Protein AF-A0A970XDL4-F1 (afdb_monomer_lite)

Foldseek 3Di:
DPAWAFPFPWKKFKKADQLDDPVPDDIDTDIDGHTPPPRDDDPPDDDFAEDCADPVAAGGNAHPDKQKDFADDDLCQQQDDVPHPRGNQVRVSVVVCVVVVWDAPPPGRWMKIFTCPPHPVDHGGMIITDTDPPD

Radius of gyration: 15.09 Å; chains: 1; bounding box: 36×35×45 Å

Structure (mmCIF, N/CA/C/O backbone):
data_AF-A0A970XDL4-F1
#
_entry.id   AF-A0A970XDL4-F1
#
loop_
_atom_site.group_PDB
_atom_site.id
_atom_site.type_symbol
_atom_site.label_atom_id
_atom_site.label_alt_id
_atom_site.label_comp_id
_atom_site.label_asym_id
_atom_site.label_entity_id
_atom_site.label_seq_id
_atom_site.pdbx_PDB_ins_code
_atom_site.Cartn_x
_atom_site.Cartn_y
_atom_site.Cartn_z
_atom_site.occupancy
_atom_site.B_iso_or_equiv
_atom_site.auth_seq_id
_atom_site.auth_comp_id
_atom_site.auth_asym_id
_atom_site.auth_atom_id
_atom_site.pdbx_PDB_model_num
ATOM 1 N N . MET A 1 1 ? 14.461 8.051 25.974 1.00 41.38 1 MET A N 1
ATOM 2 C CA . MET A 1 1 ? 13.330 8.142 25.028 1.00 41.38 1 MET A CA 1
ATOM 3 C C . MET A 1 1 ? 12.870 6.730 24.717 1.00 41.38 1 MET A C 1
ATOM 5 O O . MET A 1 1 ? 13.494 6.052 23.919 1.00 41.38 1 MET A O 1
ATOM 9 N N . THR A 1 2 ? 11.845 6.263 25.415 1.00 51.25 2 THR A N 1
ATOM 10 C CA . THR A 1 2 ? 11.202 4.958 25.209 1.00 51.25 2 THR A CA 1
ATOM 11 C C . THR A 1 2 ? 9.733 5.273 24.951 1.00 51.25 2 THR A C 1
ATOM 13 O O . THR A 1 2 ? 9.043 5.633 25.899 1.00 51.25 2 THR A O 1
ATOM 16 N N . GLY A 1 3 ? 9.266 5.276 23.698 1.00 55.09 3 GLY A N 1
ATOM 17 C CA . GLY A 1 3 ? 7.867 5.664 23.464 1.00 55.09 3 GLY A CA 1
ATOM 18 C C . GLY A 1 3 ? 7.328 5.700 22.035 1.00 55.09 3 GLY A C 1
ATOM 19 O O . GLY A 1 3 ? 6.117 5.736 21.890 1.00 55.09 3 GLY A O 1
ATOM 20 N N . TYR A 1 4 ? 8.161 5.637 20.993 1.00 60.81 4 TYR A N 1
ATOM 21 C CA . TYR A 1 4 ? 7.676 5.560 19.609 1.00 60.81 4 TYR A CA 1
ATOM 22 C C . TYR A 1 4 ? 8.167 4.263 18.988 1.00 60.81 4 TYR A C 1
ATOM 24 O O . TYR A 1 4 ? 9.278 4.185 18.467 1.00 60.81 4 TYR A O 1
ATOM 32 N N . ASN A 1 5 ? 7.360 3.218 19.123 1.00 71.81 5 ASN A N 1
ATOM 33 C CA . ASN A 1 5 ? 7.692 1.910 18.589 1.00 71.81 5 ASN A CA 1
ATOM 34 C C . ASN A 1 5 ? 6.966 1.735 17.255 1.00 71.81 5 ASN A C 1
ATOM 36 O O . ASN A 1 5 ? 5.757 1.520 17.230 1.00 71.81 5 ASN A O 1
ATOM 40 N N . SER A 1 6 ? 7.710 1.825 16.153 1.00 78.19 6 SER A N 1
ATOM 41 C CA . SER A 1 6 ? 7.243 1.327 14.856 1.00 78.19 6 SER A CA 1
ATOM 42 C C . SER A 1 6 ? 6.970 -0.172 14.980 1.00 78.19 6 SER A C 1
ATOM 44 O O . SER A 1 6 ? 7.786 -0.885 15.575 1.00 78.19 6 SER A O 1
ATOM 46 N N . ASP A 1 7 ? 5.847 -0.645 14.446 1.00 79.31 7 ASP A N 1
ATOM 47 C CA . ASP A 1 7 ? 5.597 -2.088 14.302 1.00 79.31 7 ASP A CA 1
ATOM 48 C C . ASP A 1 7 ? 6.108 -2.597 12.952 1.00 79.31 7 ASP A C 1
ATOM 50 O O . ASP A 1 7 ? 6.604 -3.713 12.831 1.00 79.31 7 ASP A O 1
ATOM 54 N N . PHE A 1 8 ? 6.100 -1.711 11.956 1.00 86.06 8 PHE A N 1
ATOM 55 C CA . PHE A 1 8 ? 6.762 -1.909 10.678 1.00 86.06 8 PHE A CA 1
ATOM 56 C C . PHE A 1 8 ? 7.914 -0.913 10.543 1.00 86.06 8 PHE A C 1
ATOM 58 O O . PHE A 1 8 ? 7.724 0.287 10.729 1.00 86.06 8 PHE A O 1
ATOM 65 N N . ALA A 1 9 ? 9.126 -1.396 10.266 1.00 88.81 9 ALA A N 1
ATOM 66 C CA . ALA A 1 9 ? 10.346 -0.589 10.373 1.00 88.81 9 ALA A CA 1
ATOM 67 C C . ALA A 1 9 ? 10.533 0.452 9.252 1.00 88.81 9 ALA A C 1
ATOM 69 O O . ALA A 1 9 ? 11.404 1.315 9.371 1.00 88.81 9 ALA A O 1
ATOM 70 N N . TYR A 1 10 ? 9.741 0.371 8.185 1.00 94.44 10 TYR A N 1
ATOM 71 C CA . TYR A 1 10 ? 9.961 1.117 6.951 1.00 94.44 10 TYR A CA 1
ATOM 72 C C . TYR A 1 10 ? 9.001 2.295 6.806 1.00 94.44 10 TYR A C 1
ATOM 74 O O . TYR A 1 10 ? 7.866 2.255 7.289 1.00 94.44 10 TYR A O 1
ATOM 82 N N . ASP A 1 11 ? 9.466 3.329 6.107 1.00 95.88 11 ASP A N 1
ATOM 83 C CA . ASP A 1 11 ? 8.606 4.419 5.664 1.00 95.88 11 ASP A CA 1
ATOM 84 C C . ASP A 1 11 ? 7.652 3.908 4.582 1.00 95.88 11 ASP A C 1
ATOM 86 O O . ASP A 1 11 ? 8.006 3.058 3.755 1.00 95.88 11 ASP A O 1
ATOM 90 N N . VAL A 1 12 ? 6.432 4.434 4.595 1.00 97.25 12 VAL A N 1
ATOM 91 C CA . VAL A 1 12 ? 5.399 4.083 3.629 1.00 97.25 12 VAL A CA 1
ATOM 92 C C . VAL A 1 12 ? 4.767 5.329 3.037 1.00 97.25 12 VAL A C 1
ATOM 94 O O . VAL A 1 12 ? 4.569 6.335 3.724 1.00 97.25 12 VAL A O 1
ATOM 97 N N . PHE A 1 13 ? 4.406 5.230 1.762 1.00 97.62 13 PHE A N 1
ATOM 98 C CA . PHE A 1 13 ? 3.471 6.149 1.136 1.00 97.62 13 PHE A CA 1
ATOM 99 C C . PHE A 1 13 ? 2.106 5.469 1.094 1.00 97.62 13 PHE A C 1
ATOM 101 O O . PHE A 1 13 ? 1.839 4.647 0.219 1.00 97.62 13 PHE A O 1
ATOM 108 N N . PHE A 1 14 ? 1.288 5.754 2.104 1.00 97.62 14 PHE A N 1
ATOM 109 C CA . PHE A 1 14 ? -0.023 5.155 2.330 1.00 97.62 14 PHE A CA 1
ATOM 110 C C . PHE A 1 14 ? -1.092 5.853 1.491 1.00 97.62 14 PHE A C 1
ATOM 112 O O . PHE A 1 14 ? -1.162 7.081 1.478 1.00 97.62 14 PHE A O 1
ATOM 119 N N . MET A 1 15 ? -1.929 5.082 0.801 1.00 97.50 15 MET A N 1
ATOM 120 C CA . MET A 1 15 ? -2.864 5.573 -0.207 1.00 97.50 15 MET A CA 1
ATOM 121 C C . MET A 1 15 ? -4.262 4.994 0.010 1.00 97.50 15 MET A C 1
ATOM 123 O O . MET A 1 15 ? -4.425 3.786 0.186 1.00 97.50 15 MET A O 1
ATOM 127 N N . HIS A 1 16 ? -5.288 5.846 -0.017 1.00 96.56 16 HIS A N 1
ATOM 128 C CA . HIS A 1 16 ? -6.681 5.418 0.149 1.00 96.56 16 HIS A CA 1
ATOM 129 C C . HIS A 1 16 ? -7.693 6.387 -0.478 1.00 96.56 16 HIS A C 1
ATOM 131 O O . HIS A 1 16 ? -7.392 7.544 -0.772 1.00 96.56 16 HIS A O 1
ATOM 137 N N . HIS A 1 17 ? -8.942 5.929 -0.589 1.00 95.94 17 HIS A N 1
ATOM 138 C CA . HIS A 1 17 ? -10.082 6.717 -1.081 1.00 95.94 17 HIS A CA 1
ATOM 139 C C . HIS A 1 17 ? -11.150 6.996 -0.004 1.00 95.94 17 HIS A C 1
ATOM 141 O O . HIS A 1 17 ? -12.289 7.303 -0.333 1.00 95.94 17 HIS A O 1
ATOM 147 N N . TYR A 1 18 ? -10.822 6.875 1.292 1.00 94.81 18 TYR A N 1
ATOM 148 C CA . TYR A 1 18 ? -11.783 7.086 2.397 1.00 94.81 18 TYR A CA 1
ATOM 149 C C . TYR A 1 18 ? -13.009 6.159 2.321 1.00 94.81 18 TYR A C 1
ATOM 151 O O . TYR A 1 18 ? -14.118 6.534 2.691 1.00 94.81 18 TYR A O 1
ATOM 159 N N . GLY A 1 19 ? -12.814 4.932 1.832 1.00 94.25 19 GLY A N 1
ATOM 160 C CA . GLY A 1 19 ? -13.899 3.968 1.652 1.00 94.25 19 GLY A CA 1
ATOM 161 C C . GLY A 1 19 ? -14.779 4.210 0.424 1.00 94.25 19 GLY A C 1
ATOM 162 O O . GLY A 1 19 ? -15.805 3.546 0.281 1.00 94.25 19 GLY A O 1
ATOM 163 N N . LEU A 1 20 ? -14.415 5.162 -0.440 1.00 95.50 20 LEU A N 1
ATOM 164 C CA . LEU A 1 20 ? -15.143 5.489 -1.662 1.00 95.50 20 LEU A CA 1
ATOM 165 C C . LEU A 1 20 ? -14.522 4.802 -2.881 1.00 95.50 20 LEU A C 1
ATOM 167 O O . LEU A 1 20 ? -13.341 4.459 -2.895 1.00 95.50 20 LEU A O 1
ATOM 171 N N . GLY A 1 21 ? -15.336 4.617 -3.920 1.00 93.81 21 GLY A N 1
ATOM 172 C CA . GLY A 1 21 ? -14.848 4.165 -5.219 1.00 93.81 21 GLY A CA 1
ATOM 173 C C . GLY A 1 21 ? -13.935 5.201 -5.878 1.00 93.81 21 GLY A C 1
ATOM 174 O O . GLY A 1 21 ? -14.032 6.400 -5.605 1.00 93.81 21 GLY A O 1
ATOM 175 N N . VAL A 1 22 ? -13.075 4.732 -6.782 1.00 91.06 22 VAL A N 1
ATOM 176 C CA . VAL A 1 22 ? -12.061 5.558 -7.465 1.00 91.06 22 VAL A CA 1
ATOM 177 C C . VAL A 1 22 ? -12.674 6.688 -8.298 1.00 91.06 22 VAL A C 1
ATOM 179 O O . VAL A 1 22 ? -12.072 7.749 -8.418 1.00 91.06 22 VAL A O 1
ATOM 182 N N . ASP A 1 23 ? -13.899 6.496 -8.793 1.00 93.06 23 ASP A N 1
ATOM 183 C CA . ASP A 1 23 ? -14.614 7.467 -9.630 1.00 93.06 23 ASP A CA 1
ATOM 184 C C . ASP A 1 23 ? -15.382 8.535 -8.828 1.00 93.06 23 ASP A C 1
ATOM 186 O O . ASP A 1 23 ? -15.959 9.454 -9.408 1.00 93.06 23 ASP A O 1
ATOM 190 N N . ILE A 1 24 ? -15.438 8.418 -7.496 1.00 94.88 24 ILE A N 1
ATOM 191 C CA . ILE A 1 24 ? -16.254 9.306 -6.652 1.00 94.88 24 ILE A CA 1
ATOM 192 C C . ILE A 1 24 ? -15.487 10.567 -6.233 1.00 94.88 24 ILE A C 1
ATOM 194 O O . ILE A 1 24 ? -16.083 11.633 -6.078 1.00 94.88 24 ILE A O 1
ATOM 198 N N . GLY A 1 25 ? -14.174 10.471 -6.029 1.00 89.44 25 GLY A N 1
ATOM 199 C CA . GLY A 1 25 ? -13.372 11.575 -5.510 1.00 89.44 25 GLY A CA 1
ATOM 200 C C . GLY A 1 25 ? -11.871 11.295 -5.538 1.00 89.44 25 GLY A C 1
ATOM 201 O O . GLY A 1 25 ? -11.450 10.199 -5.914 1.00 89.44 25 GLY A O 1
ATOM 202 N N . PRO A 1 26 ? -11.044 12.281 -5.144 1.00 92.06 26 PRO A N 1
ATOM 203 C CA . PRO A 1 26 ? -9.598 12.129 -5.172 1.00 92.06 26 PRO A CA 1
ATOM 204 C C . PRO A 1 26 ? -9.136 11.024 -4.217 1.00 92.06 26 PRO A C 1
ATOM 206 O O . PRO A 1 26 ? -9.708 10.812 -3.143 1.00 92.06 26 PRO A O 1
ATOM 209 N N . TRP A 1 27 ? -8.053 10.352 -4.597 1.00 93.50 27 TRP A N 1
ATOM 210 C CA . TRP A 1 27 ? -7.280 9.553 -3.656 1.00 93.50 27 TRP A CA 1
ATOM 211 C C . TRP A 1 27 ? -6.469 10.466 -2.729 1.00 93.50 27 TRP A C 1
ATOM 213 O O . TRP A 1 27 ? -6.218 11.634 -3.037 1.00 93.50 27 TRP A O 1
ATOM 223 N N . HIS A 1 28 ? -6.054 9.922 -1.591 1.00 95.88 28 HIS A N 1
ATOM 224 C CA . HIS A 1 28 ? -5.269 10.622 -0.580 1.00 95.88 28 HIS A CA 1
ATOM 225 C C . HIS A 1 28 ? -3.996 9.837 -0.296 1.00 95.88 28 HIS A C 1
ATOM 227 O O . HIS A 1 28 ? -4.066 8.635 -0.045 1.00 95.88 28 HIS A O 1
ATOM 233 N N . GLY A 1 29 ? -2.854 10.525 -0.349 1.00 96.06 29 GLY A N 1
ATOM 234 C CA . GLY A 1 29 ? -1.531 9.977 -0.070 1.00 96.06 29 GLY A CA 1
ATOM 235 C C . GLY A 1 29 ? -0.938 10.567 1.201 1.00 96.06 29 GLY A C 1
ATOM 236 O O . GLY A 1 29 ? -0.931 11.789 1.360 1.00 96.06 29 GLY A O 1
ATOM 237 N N . VAL A 1 30 ? -0.423 9.717 2.086 1.00 95.94 30 VAL A N 1
ATOM 238 C CA . VAL A 1 30 ? 0.175 10.121 3.363 1.00 95.94 30 VAL A CA 1
ATOM 239 C C . VAL A 1 30 ? 1.513 9.419 3.555 1.00 95.94 30 VAL A C 1
ATOM 241 O O . VAL A 1 30 ? 1.605 8.196 3.493 1.00 95.94 30 VAL A O 1
ATOM 244 N N . TRP A 1 31 ? 2.554 10.205 3.814 1.00 95.12 31 TRP A N 1
ATOM 245 C CA . TRP A 1 31 ? 3.858 9.695 4.222 1.00 95.12 31 TRP A CA 1
ATOM 246 C C . TRP A 1 31 ? 3.870 9.408 5.718 1.00 95.12 31 TRP A C 1
ATOM 248 O O . TRP A 1 31 ? 3.481 10.263 6.516 1.00 95.12 31 TRP A O 1
ATOM 258 N N . GLY A 1 32 ? 4.331 8.222 6.108 1.00 93.69 32 GLY A N 1
ATOM 259 C CA . GLY A 1 32 ? 4.383 7.847 7.517 1.00 93.69 32 GLY A CA 1
ATOM 260 C C . GLY A 1 32 ? 4.944 6.453 7.757 1.00 93.69 32 GLY A C 1
ATOM 261 O O . GLY A 1 32 ? 5.695 5.921 6.942 1.00 93.69 32 GLY A O 1
ATOM 262 N N . ARG A 1 33 ? 4.581 5.871 8.904 1.00 93.44 33 ARG A N 1
ATOM 263 C CA . ARG A 1 33 ? 4.970 4.521 9.338 1.00 93.44 33 ARG A CA 1
ATOM 264 C C . ARG A 1 33 ? 3.798 3.828 10.020 1.00 93.44 33 ARG A C 1
ATOM 266 O O . ARG A 1 33 ? 2.975 4.495 10.647 1.00 93.44 33 ARG A O 1
ATOM 273 N N . PHE A 1 34 ? 3.769 2.498 9.967 1.00 93.69 34 PHE A N 1
ATOM 274 C CA . PHE A 1 34 ? 2.871 1.720 10.819 1.00 93.69 34 PHE A CA 1
ATOM 275 C C . PHE A 1 34 ? 3.447 1.634 12.231 1.00 93.69 34 PHE A C 1
ATOM 277 O O . PHE A 1 34 ? 4.497 1.027 12.475 1.00 93.69 34 PHE A O 1
ATOM 284 N N . MET A 1 35 ? 2.746 2.269 13.160 1.00 92.94 35 MET A N 1
ATOM 285 C CA . MET A 1 35 ? 3.094 2.300 14.574 1.00 92.94 35 MET A CA 1
ATOM 286 C C . MET A 1 35 ? 2.470 1.106 15.294 1.00 92.94 35 MET A C 1
ATOM 288 O O . MET A 1 35 ? 1.441 0.588 14.862 1.00 92.94 35 MET A O 1
ATOM 292 N N . LYS A 1 36 ? 3.064 0.685 16.415 1.00 90.25 36 LYS A N 1
ATOM 293 C CA . LYS A 1 36 ? 2.416 -0.296 17.296 1.00 90.25 36 LYS A CA 1
ATOM 294 C C . LYS A 1 36 ? 1.075 0.241 17.777 1.00 90.25 36 LYS A C 1
ATOM 296 O O . LYS A 1 36 ? 0.953 1.444 18.025 1.00 90.25 36 LYS A O 1
ATOM 301 N N . ALA A 1 37 ? 0.111 -0.657 17.965 1.00 89.06 37 ALA A N 1
ATOM 302 C CA . ALA A 1 37 ? -1.159 -0.323 18.595 1.00 89.06 37 ALA A CA 1
ATOM 303 C C . ALA A 1 37 ? -0.927 0.448 19.906 1.00 89.06 37 ALA A C 1
ATOM 305 O O . ALA A 1 37 ? 0.049 0.195 20.616 1.00 89.06 37 ALA A O 1
ATOM 306 N N . GLU A 1 38 ? -1.814 1.402 20.194 1.00 88.81 38 GLU A N 1
ATOM 307 C CA . GLU A 1 38 ? -1.758 2.262 21.386 1.00 88.81 38 GLU A CA 1
ATOM 308 C C . GLU A 1 38 ? -0.557 3.230 21.436 1.00 88.81 38 GLU A C 1
ATOM 310 O O . GLU A 1 38 ? -0.349 3.909 22.444 1.00 88.81 38 GLU A O 1
ATOM 315 N N . THR A 1 39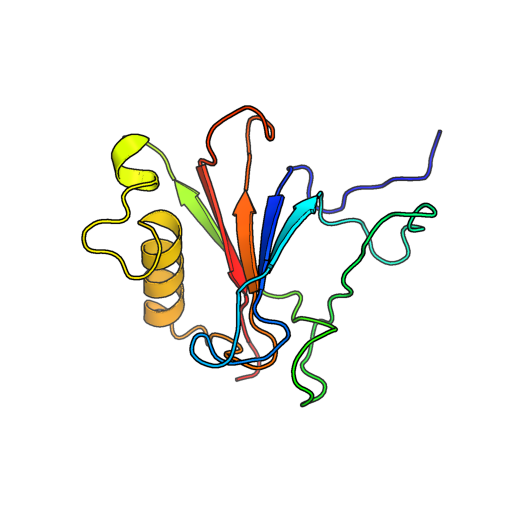 ? 0.226 3.353 20.355 1.00 90.69 39 THR A N 1
ATOM 316 C CA . THR A 1 39 ? 1.268 4.387 20.273 1.00 90.69 39 THR A CA 1
ATOM 317 C C . THR A 1 39 ? 0.623 5.778 20.280 1.00 90.69 39 THR A C 1
ATOM 319 O O . THR A 1 39 ? -0.215 6.056 19.421 1.00 90.69 39 THR A O 1
ATOM 322 N N . PRO A 1 40 ? 1.022 6.688 21.191 1.00 89.94 40 PRO A N 1
ATOM 323 C CA . PRO A 1 40 ? 0.493 8.045 21.209 1.00 89.94 40 PRO A CA 1
ATOM 324 C C . PRO A 1 40 ? 0.809 8.796 19.914 1.00 89.94 40 PRO A C 1
ATOM 326 O O . PRO A 1 40 ? 1.950 8.787 19.445 1.00 89.94 40 PRO A O 1
ATOM 329 N N . VAL A 1 41 ? -0.187 9.498 19.379 1.00 89.62 41 VAL A N 1
ATOM 330 C CA . VAL A 1 41 ? -0.030 10.352 18.199 1.00 89.62 41 VAL A CA 1
ATOM 331 C C . VAL A 1 41 ? 0.306 11.770 18.657 1.00 89.62 41 VAL A C 1
ATOM 333 O O . VAL A 1 41 ? -0.473 12.355 19.415 1.00 89.62 41 VAL A O 1
ATOM 336 N N . PRO A 1 42 ? 1.457 12.335 18.247 1.00 88.62 42 PRO A N 1
ATOM 337 C CA . PRO A 1 42 ? 1.811 13.702 18.603 1.00 88.62 42 PRO A CA 1
ATOM 338 C C . PRO A 1 42 ? 0.793 14.720 18.077 1.00 88.62 42 PRO A C 1
ATOM 340 O O . PRO A 1 42 ? 0.181 14.532 17.025 1.00 88.62 42 PRO A O 1
ATOM 343 N N . GLU A 1 43 ? 0.650 15.835 18.792 1.00 92.50 43 GLU A N 1
ATOM 344 C CA . GLU A 1 43 ? -0.209 16.935 18.356 1.00 92.50 43 GLU A CA 1
ATOM 345 C C . GLU A 1 43 ? 0.201 17.432 16.959 1.00 92.50 43 GLU A C 1
ATOM 347 O O . GLU A 1 43 ? 1.384 17.617 16.669 1.00 92.50 43 GLU A O 1
ATOM 352 N N . GLY A 1 44 ? -0.789 17.634 16.085 1.00 92.56 44 GLY A N 1
ATOM 353 C CA . GLY A 1 44 ? -0.582 18.091 14.708 1.00 92.56 44 GLY A CA 1
ATOM 354 C C . GLY A 1 44 ? -0.295 16.986 13.685 1.00 92.56 44 GLY A C 1
ATOM 355 O O . GLY A 1 44 ? -0.174 17.296 12.501 1.00 92.56 44 GLY A O 1
ATOM 356 N N . PHE A 1 45 ? -0.222 15.717 14.099 1.00 91.19 45 PHE A N 1
ATOM 357 C CA . PHE A 1 45 ? -0.053 14.581 13.189 1.00 91.19 45 PHE A CA 1
ATOM 358 C C . PHE A 1 45 ? -1.389 13.902 12.869 1.00 91.19 45 PHE A C 1
ATOM 360 O O . PHE A 1 45 ? -2.308 13.858 13.686 1.00 91.19 45 PHE A O 1
ATOM 367 N N . LEU A 1 46 ? -1.484 13.360 11.654 1.00 93.31 46 LEU A N 1
ATOM 368 C CA . LEU A 1 46 ? -2.591 12.509 11.221 1.00 93.31 46 LEU A CA 1
ATOM 369 C C . LEU A 1 46 ? -2.303 11.056 11.615 1.00 93.31 46 LEU A C 1
ATOM 371 O O . LEU A 1 46 ? -1.153 10.621 11.618 1.00 93.31 46 LEU A O 1
ATOM 375 N N . HIS A 1 47 ? -3.361 10.301 11.889 1.00 93.81 47 HIS A N 1
ATOM 376 C CA . HIS A 1 47 ? -3.300 8.859 12.121 1.00 93.81 47 HIS A CA 1
ATOM 377 C C . HIS A 1 47 ? -4.515 8.171 11.514 1.00 93.81 47 HIS A C 1
ATOM 379 O O . HIS A 1 47 ? -5.571 8.791 11.340 1.00 93.81 47 HIS A O 1
ATOM 385 N N . PHE A 1 48 ? -4.351 6.885 11.233 1.00 94.38 48 PHE A N 1
ATOM 386 C CA . PHE A 1 48 ? -5.397 6.012 10.737 1.00 94.38 48 PHE A CA 1
ATOM 387 C C . PHE A 1 48 ? -5.345 4.715 11.530 1.00 94.38 48 PHE A C 1
ATOM 389 O O . PHE A 1 48 ? -4.293 4.088 11.628 1.00 94.38 48 PHE A O 1
ATOM 396 N N . GLU A 1 49 ? -6.484 4.335 12.092 1.00 93.44 49 GLU A N 1
ATOM 397 C CA . GLU A 1 49 ? -6.615 3.098 12.851 1.00 93.44 49 GLU A CA 1
ATOM 398 C C . GLU A 1 49 ? -6.863 1.911 11.918 1.00 93.44 49 GLU A C 1
ATOM 400 O O . GLU A 1 49 ? -7.524 2.038 10.877 1.00 93.44 49 GLU A O 1
ATOM 405 N N . PHE A 1 50 ? -6.367 0.746 12.333 1.00 94.44 50 PHE A N 1
ATOM 406 C CA . PHE A 1 50 ? -6.537 -0.519 11.629 1.00 94.44 50 PHE A CA 1
ATOM 407 C C . PHE A 1 50 ? -7.204 -1.549 12.536 1.00 94.44 50 PHE A C 1
ATOM 409 O O . PHE A 1 50 ? -6.911 -1.631 13.728 1.00 94.44 50 PHE A O 1
ATOM 416 N N . VAL A 1 51 ? -8.088 -2.357 11.962 1.00 93.44 51 VAL A N 1
ATOM 417 C CA . VAL A 1 51 ? -8.806 -3.431 12.654 1.00 93.44 51 VAL A CA 1
ATOM 418 C C . VAL A 1 51 ? -8.635 -4.751 11.903 1.00 93.44 51 VAL A C 1
ATOM 420 O O . VAL A 1 51 ? -8.549 -4.742 10.679 1.00 93.44 51 VAL A O 1
ATOM 423 N N . PRO A 1 52 ? -8.599 -5.899 12.600 1.00 91.81 52 PRO A N 1
ATOM 424 C CA . PRO A 1 52 ? -8.454 -7.200 11.949 1.00 91.81 52 PRO A CA 1
ATOM 425 C C . PRO A 1 52 ? -9.727 -7.672 11.242 1.00 91.81 52 PRO A C 1
ATOM 427 O O . PRO A 1 52 ? -9.661 -8.583 10.439 1.00 91.81 52 PRO A O 1
ATOM 430 N N . HIS A 1 53 ? -10.891 -7.099 11.541 1.00 91.81 53 HIS A N 1
ATOM 431 C CA . HIS A 1 53 ? -12.154 -7.530 10.947 1.00 91.81 53 HIS A CA 1
ATOM 432 C C . HIS A 1 53 ? -12.990 -6.317 10.567 1.00 91.81 53 HIS A C 1
ATOM 434 O O . HIS A 1 53 ? -12.991 -5.303 11.273 1.00 91.81 53 HIS A O 1
ATOM 440 N N . SER A 1 54 ? -13.719 -6.428 9.458 1.00 90.31 54 SER A N 1
ATOM 441 C CA . SER A 1 54 ? -14.596 -5.359 8.991 1.00 90.31 54 SER A CA 1
ATOM 442 C C . SER A 1 54 ? -15.770 -5.170 9.951 1.00 90.31 54 SER A C 1
ATOM 444 O O . SER A 1 54 ? -16.444 -6.122 10.335 1.00 90.31 54 SER A O 1
ATOM 446 N N . ASP A 1 55 ? -16.066 -3.918 10.296 1.00 89.50 55 ASP A N 1
ATOM 447 C CA . ASP A 1 55 ? -17.275 -3.537 11.035 1.00 89.50 55 ASP A CA 1
ATOM 448 C C . ASP A 1 55 ? -18.480 -3.281 10.107 1.00 89.50 55 ASP A C 1
ATOM 450 O O . ASP A 1 55 ? -19.513 -2.769 10.544 1.00 89.50 55 ASP A O 1
ATOM 454 N N . GLY A 1 56 ? -18.336 -3.591 8.813 1.00 89.81 56 GLY A N 1
ATOM 455 C CA . GLY A 1 56 ? -19.343 -3.360 7.777 1.00 89.81 56 GLY A CA 1
ATOM 456 C C . GLY A 1 56 ? -19.487 -1.898 7.339 1.00 89.81 56 GLY A C 1
ATOM 457 O O . GLY A 1 56 ? -20.315 -1.613 6.473 1.00 89.81 56 GLY A O 1
ATOM 458 N N . LYS A 1 57 ? -18.709 -0.959 7.898 1.00 91.94 57 LYS A N 1
ATOM 459 C CA . LYS A 1 57 ? -18.767 0.467 7.538 1.00 91.94 57 LYS A CA 1
ATOM 460 C C . LYS A 1 57 ? -17.687 0.830 6.525 1.00 91.94 57 LYS A C 1
ATOM 462 O O . LYS A 1 57 ? -16.562 0.348 6.602 1.00 91.94 57 LYS A O 1
ATOM 467 N N . ALA A 1 58 ? -18.006 1.731 5.602 1.00 92.94 58 ALA A N 1
ATOM 468 C CA . ALA A 1 58 ? -17.021 2.279 4.676 1.00 92.94 58 ALA A CA 1
ATOM 469 C C . ALA A 1 58 ? -16.076 3.272 5.372 1.00 92.94 58 ALA A C 1
ATOM 471 O O . ALA A 1 58 ? -16.487 4.031 6.249 1.00 92.94 58 ALA A O 1
ATOM 472 N N . GLY A 1 59 ? -14.819 3.280 4.941 1.00 92.94 59 GLY A N 1
ATOM 473 C CA . GLY A 1 59 ? -13.763 4.146 5.440 1.00 92.94 59 GLY A CA 1
ATOM 474 C C . GLY A 1 59 ? -13.102 3.605 6.705 1.00 92.94 59 GLY A C 1
ATOM 475 O O . GLY A 1 59 ? -13.108 2.406 6.982 1.00 92.94 59 GLY A O 1
ATOM 476 N N . LEU A 1 60 ? -12.510 4.525 7.461 1.00 92.88 60 LEU A N 1
ATOM 477 C CA . LEU A 1 60 ? -11.777 4.233 8.690 1.00 92.88 60 LEU A CA 1
ATOM 478 C C . LEU A 1 60 ? -12.666 3.562 9.758 1.00 92.88 60 LEU A C 1
ATOM 480 O O . LEU A 1 60 ? -13.846 3.904 9.863 1.00 92.88 60 LEU A O 1
ATOM 484 N N . PRO A 1 61 ? -12.105 2.675 10.602 1.00 94.94 61 PRO A N 1
ATOM 485 C CA . PRO A 1 61 ? -10.752 2.110 10.516 1.00 94.94 61 PRO A CA 1
ATOM 486 C C . PRO A 1 61 ? -10.620 1.131 9.340 1.00 94.94 61 PRO A C 1
ATOM 488 O O . PRO A 1 61 ? -11.603 0.489 8.965 1.00 94.94 61 PRO A O 1
ATOM 491 N N . TYR A 1 62 ? -9.424 1.023 8.761 1.00 95.81 62 TYR A N 1
ATOM 492 C CA . TYR A 1 62 ? -9.143 0.115 7.638 1.00 95.81 62 TYR A CA 1
ATOM 493 C C . TYR A 1 62 ? -8.805 -1.308 8.110 1.00 95.81 62 TYR A C 1
ATOM 495 O O . TYR A 1 62 ? -8.563 -1.521 9.295 1.00 95.81 62 TYR A O 1
ATOM 503 N N . LEU A 1 63 ? -8.774 -2.289 7.198 1.00 95.88 63 LEU A N 1
ATOM 504 C CA . LEU A 1 63 ? -8.343 -3.649 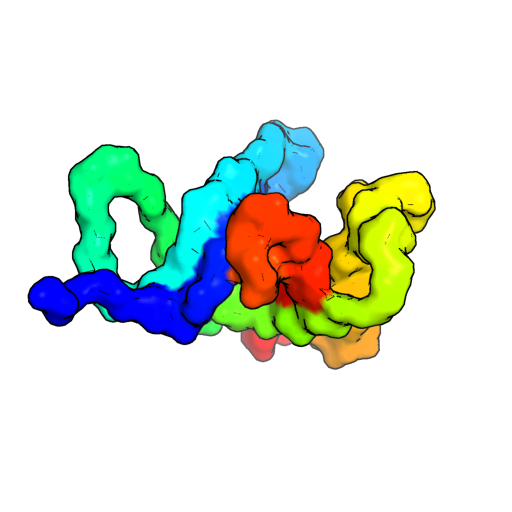7.549 1.00 95.88 63 LEU A CA 1
ATOM 505 C C . LEU A 1 63 ? -6.828 -3.729 7.733 1.00 95.88 63 LEU A C 1
ATOM 507 O O . LEU A 1 63 ? -6.078 -3.189 6.919 1.00 95.88 63 LEU A O 1
ATOM 511 N N . SER A 1 64 ? -6.383 -4.414 8.787 1.00 94.44 64 SER A N 1
ATOM 512 C CA . SER A 1 64 ? -4.959 -4.624 9.070 1.00 94.44 64 SER A CA 1
ATOM 513 C C . SER A 1 64 ? -4.330 -5.749 8.247 1.00 94.44 64 SER A C 1
ATOM 515 O O . SER A 1 64 ? -3.103 -5.831 8.206 1.00 94.44 64 SER A O 1
ATOM 517 N N . GLN A 1 65 ? -5.120 -6.612 7.593 1.00 95.25 65 GLN A N 1
ATOM 518 C CA . GLN A 1 65 ? -4.568 -7.621 6.691 1.00 95.25 65 GLN A CA 1
ATOM 519 C C . GLN A 1 65 ? -4.135 -7.000 5.364 1.00 95.25 65 GLN A C 1
ATOM 521 O O . GLN A 1 65 ? -4.808 -6.139 4.792 1.00 95.25 65 GLN A O 1
ATOM 526 N N . PHE A 1 66 ? -3.009 -7.480 4.844 1.00 96.50 66 PHE A N 1
ATOM 527 C CA . PHE A 1 66 ? -2.479 -7.061 3.556 1.00 96.50 66 PHE A CA 1
ATOM 528 C C . PHE A 1 66 ? -1.657 -8.171 2.904 1.00 96.50 66 PHE A C 1
ATOM 530 O O . PHE A 1 66 ? -1.037 -8.996 3.577 1.00 96.50 66 PHE A O 1
ATOM 537 N N . ALA A 1 67 ? -1.610 -8.151 1.576 1.00 97.25 67 ALA A N 1
ATOM 538 C CA . ALA A 1 67 ? -0.556 -8.789 0.806 1.00 97.25 67 ALA A CA 1
ATOM 539 C C . ALA A 1 67 ? 0.687 -7.886 0.796 1.00 97.25 67 ALA A C 1
ATOM 541 O O . ALA A 1 67 ? 0.574 -6.661 0.731 1.00 97.25 67 ALA A O 1
ATOM 542 N N . TYR A 1 68 ? 1.872 -8.494 0.845 1.00 97.38 68 TYR A N 1
ATOM 543 C CA . TYR A 1 68 ? 3.156 -7.798 0.800 1.00 97.38 68 TYR A CA 1
ATOM 544 C C . TYR A 1 68 ? 4.050 -8.421 -0.267 1.00 97.38 68 TYR A C 1
ATOM 546 O O . TYR A 1 68 ? 4.344 -9.617 -0.210 1.00 97.38 68 TYR A O 1
ATOM 554 N N . ALA A 1 69 ? 4.481 -7.609 -1.227 1.00 98.00 69 ALA A N 1
ATOM 555 C CA . ALA A 1 69 ? 5.368 -8.022 -2.304 1.00 98.00 69 ALA A CA 1
ATOM 556 C C . ALA A 1 69 ? 6.656 -7.198 -2.283 1.00 98.00 69 ALA A C 1
ATOM 558 O O . ALA A 1 69 ? 6.626 -5.981 -2.114 1.00 98.00 69 ALA A O 1
ATOM 559 N N . THR A 1 70 ? 7.785 -7.871 -2.490 1.00 97.88 70 THR A N 1
ATOM 560 C CA . THR A 1 70 ? 9.098 -7.248 -2.689 1.00 97.88 70 THR A CA 1
ATOM 561 C C . THR A 1 70 ? 9.553 -7.481 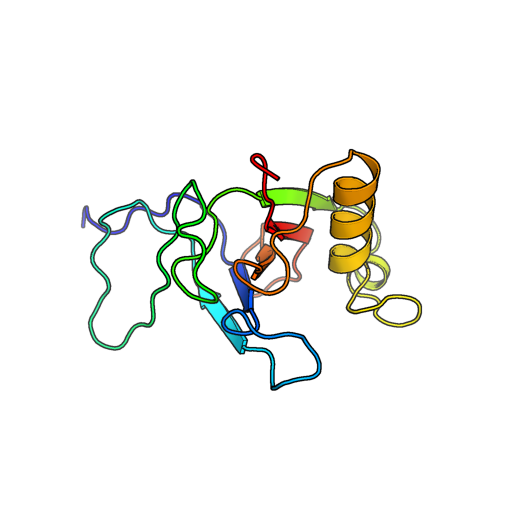-4.119 1.00 97.88 70 THR A C 1
ATOM 563 O O . THR A 1 70 ? 9.403 -8.585 -4.648 1.00 97.88 70 THR A O 1
ATOM 566 N N . PHE A 1 71 ? 10.158 -6.467 -4.715 1.00 98.06 71 PHE A N 1
ATOM 567 C CA . PHE A 1 71 ? 10.593 -6.450 -6.100 1.00 98.06 71 PHE A CA 1
ATOM 568 C C . PHE A 1 71 ? 12.115 -6.296 -6.174 1.00 98.06 71 PHE A C 1
ATOM 570 O O . PHE A 1 71 ? 12.759 -5.738 -5.289 1.00 98.06 71 PHE A O 1
ATOM 577 N N . SER A 1 72 ? 12.704 -6.817 -7.246 1.00 97.00 72 SER A N 1
ATOM 578 C CA . SER A 1 72 ? 14.135 -6.701 -7.538 1.00 97.00 72 SER A CA 1
ATOM 579 C C . SER A 1 72 ? 14.341 -6.659 -9.048 1.00 97.00 72 SER A C 1
ATOM 581 O O . SER A 1 72 ? 13.586 -7.310 -9.770 1.00 97.00 72 SER A O 1
ATOM 583 N N . GLY A 1 73 ? 15.360 -5.944 -9.524 1.00 96.44 73 GLY A N 1
ATOM 584 C CA . GLY A 1 73 ? 15.651 -5.815 -10.952 1.00 96.44 73 GLY A CA 1
ATOM 585 C C . GLY A 1 73 ? 15.533 -4.375 -11.441 1.00 96.44 73 GLY A C 1
ATOM 586 O O . GLY A 1 73 ? 16.088 -3.471 -10.826 1.00 96.44 73 GLY A O 1
ATOM 587 N N . ASP A 1 74 ? 14.855 -4.183 -12.570 1.00 97.44 74 ASP A N 1
ATOM 588 C CA . ASP A 1 74 ? 14.748 -2.894 -13.255 1.00 97.44 74 ASP A CA 1
ATOM 589 C C . ASP A 1 74 ? 13.806 -1.926 -12.517 1.00 97.44 74 ASP A C 1
ATOM 591 O O . ASP A 1 74 ? 12.597 -2.153 -12.441 1.00 97.44 74 ASP A O 1
ATOM 595 N N . MET A 1 75 ? 14.374 -0.838 -11.993 1.00 96.69 75 MET A N 1
ATOM 596 C CA . MET A 1 75 ? 13.642 0.196 -11.257 1.00 96.69 75 MET A CA 1
ATOM 597 C C . MET A 1 75 ? 12.643 0.956 -12.133 1.00 96.69 75 MET A C 1
ATOM 599 O O . MET A 1 75 ? 11.544 1.265 -11.679 1.00 96.69 75 MET A O 1
ATOM 603 N N . GLU A 1 76 ? 12.974 1.234 -13.395 1.00 97.25 76 GLU A N 1
ATOM 604 C CA . GLU A 1 76 ? 12.047 1.922 -14.297 1.00 97.25 76 GLU A CA 1
ATOM 605 C C . GLU A 1 76 ? 10.830 1.035 -14.571 1.00 97.25 76 GLU A C 1
ATOM 607 O O . GLU A 1 76 ? 9.689 1.501 -14.530 1.00 97.25 76 GLU A O 1
ATOM 612 N N . ALA A 1 77 ? 11.059 -0.268 -14.765 1.00 97.69 77 ALA A N 1
ATOM 613 C CA . ALA A 1 77 ? 9.982 -1.230 -14.959 1.00 97.69 77 ALA A CA 1
ATOM 614 C C . ALA A 1 77 ? 9.059 -1.342 -13.732 1.00 97.69 77 ALA A C 1
ATOM 616 O O . ALA A 1 77 ? 7.846 -1.437 -13.911 1.00 97.69 77 ALA A O 1
ATOM 617 N N . MET A 1 78 ? 9.600 -1.293 -12.506 1.00 97.56 78 MET A N 1
ATOM 618 C CA . MET A 1 78 ? 8.808 -1.344 -11.261 1.00 97.56 78 MET A CA 1
ATOM 619 C C . MET A 1 78 ? 7.862 -0.150 -11.097 1.00 97.56 78 MET A C 1
ATOM 621 O O . MET A 1 78 ? 6.766 -0.298 -10.561 1.00 97.56 78 MET A O 1
ATOM 625 N N . HIS A 1 79 ? 8.263 1.028 -11.571 1.00 97.44 79 HIS A N 1
ATOM 626 C CA . HIS A 1 79 ? 7.476 2.257 -11.434 1.00 97.44 79 HIS A CA 1
ATOM 627 C C . HIS A 1 79 ? 6.725 2.647 -12.712 1.00 97.44 79 HIS A C 1
ATOM 629 O O . HIS A 1 79 ? 6.085 3.704 -12.767 1.00 97.44 79 HIS A O 1
ATOM 635 N N . LYS A 1 80 ? 6.785 1.808 -13.752 1.00 98.12 80 LYS A N 1
ATOM 636 C CA . LYS A 1 80 ? 6.124 2.065 -15.029 1.00 98.12 80 LYS A CA 1
ATOM 637 C C . LYS A 1 80 ? 4.607 2.142 -14.841 1.00 98.12 80 LYS A C 1
ATOM 639 O O . LYS A 1 80 ? 4.011 1.281 -14.206 1.00 98.12 80 LYS A O 1
ATOM 644 N N . ARG A 1 81 ? 3.983 3.155 -15.450 1.00 97.50 81 ARG A N 1
ATOM 645 C CA . ARG A 1 81 ? 2.516 3.333 -15.470 1.00 97.50 81 ARG A CA 1
ATOM 646 C C . ARG A 1 81 ? 1.866 2.927 -16.785 1.00 97.50 81 ARG A C 1
ATOM 648 O O . ARG A 1 81 ? 0.734 2.471 -16.807 1.00 97.50 81 ARG A O 1
ATOM 655 N N . GLU A 1 82 ? 2.564 3.111 -17.902 1.00 97.50 82 GLU A N 1
ATOM 656 C CA . GLU A 1 82 ? 2.031 2.726 -19.209 1.00 97.50 82 GLU A CA 1
ATOM 657 C C . GLU A 1 82 ? 1.785 1.208 -19.248 1.00 97.50 82 GLU A C 1
ATOM 659 O O . GLU A 1 82 ? 2.709 0.422 -19.035 1.00 97.50 82 GLU A O 1
ATOM 664 N N . GLY A 1 83 ? 0.543 0.819 -19.548 1.00 96.38 83 GLY A N 1
ATOM 665 C CA . GLY A 1 83 ? 0.109 -0.580 -19.584 1.00 96.38 83 GLY A CA 1
ATOM 666 C C . GLY A 1 83 ? -0.357 -1.147 -18.239 1.00 96.38 83 GLY A C 1
ATOM 667 O O . GLY A 1 83 ? -0.675 -2.332 -18.191 1.00 96.38 83 GLY A O 1
ATOM 668 N N . TYR A 1 84 ? -0.420 -0.322 -17.191 1.00 97.00 84 TYR A N 1
ATOM 669 C CA . TYR A 1 84 ? -0.922 -0.668 -15.860 1.00 97.00 84 TYR A CA 1
ATOM 670 C C . TYR A 1 84 ? -2.081 0.255 -15.463 1.00 97.00 84 TYR A C 1
ATOM 672 O O . TYR A 1 84 ? -2.189 1.372 -15.976 1.00 97.00 84 TYR A O 1
ATOM 680 N N . ASP A 1 85 ? -2.936 -0.197 -14.547 1.00 93.50 85 ASP A N 1
ATOM 681 C CA . ASP A 1 85 ? -4.061 0.596 -14.041 1.00 93.50 85 ASP A CA 1
ATOM 682 C C . ASP A 1 85 ? -3.584 1.741 -13.132 1.00 93.50 85 ASP A C 1
ATOM 684 O O . ASP A 1 85 ? -4.153 2.834 -13.161 1.00 93.50 85 ASP A O 1
ATOM 688 N N . SER A 1 86 ? -2.524 1.510 -12.345 1.00 93.19 86 SER A N 1
ATOM 689 C CA . SER A 1 86 ? -1.866 2.546 -11.531 1.00 93.19 86 SER A CA 1
ATOM 690 C C . SER A 1 86 ? -0.362 2.619 -11.803 1.00 93.19 86 SER A C 1
ATOM 692 O O . SER A 1 86 ? 0.128 3.593 -12.381 1.00 93.19 86 SER A O 1
ATOM 694 N N . ASP A 1 87 ? 0.373 1.590 -11.388 1.00 96.69 87 ASP A N 1
ATOM 695 C CA . ASP A 1 87 ? 1.786 1.364 -11.689 1.00 96.69 87 ASP A CA 1
ATOM 696 C C . ASP A 1 87 ? 2.097 -0.138 -11.610 1.00 96.69 87 ASP A C 1
ATOM 698 O O . ASP A 1 87 ? 1.274 -0.931 -11.144 1.00 96.69 87 ASP A O 1
ATOM 702 N N . ALA A 1 88 ? 3.272 -0.542 -12.092 1.00 98.25 88 ALA A N 1
ATOM 703 C CA . ALA A 1 88 ? 3.619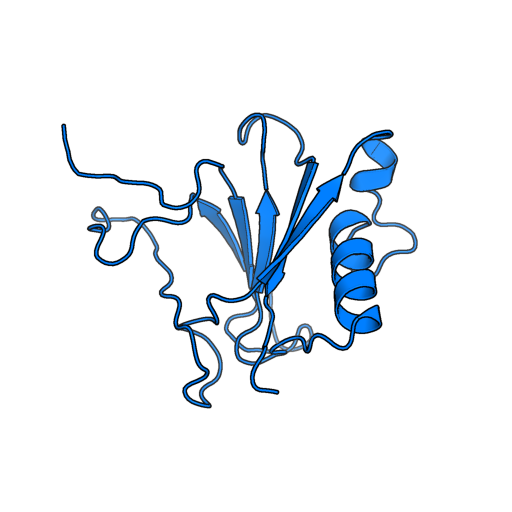 -1.953 -12.194 1.00 98.25 88 ALA A CA 1
ATOM 704 C C . ALA A 1 88 ? 3.601 -2.674 -10.840 1.00 98.25 88 ALA A C 1
ATOM 706 O O . ALA A 1 88 ? 3.067 -3.779 -10.750 1.00 98.25 88 ALA A O 1
ATOM 707 N N . MET A 1 89 ? 4.152 -2.078 -9.779 1.00 98.44 89 MET A N 1
ATOM 708 C CA . MET A 1 89 ? 4.160 -2.713 -8.458 1.00 98.44 89 MET A CA 1
ATOM 709 C C . MET A 1 89 ? 2.753 -2.873 -7.879 1.00 98.44 89 MET A C 1
ATOM 711 O O . MET A 1 89 ? 2.441 -3.947 -7.351 1.00 98.44 89 MET A O 1
ATOM 715 N N . TYR A 1 90 ? 1.900 -1.853 -8.006 1.00 97.88 90 TYR A N 1
ATOM 716 C CA . TYR A 1 90 ? 0.492 -1.919 -7.621 1.00 97.88 90 TYR A CA 1
ATOM 717 C C . TYR A 1 90 ? -0.202 -3.085 -8.327 1.00 97.88 90 TYR A C 1
ATOM 719 O O . TYR A 1 90 ? -0.750 -3.982 -7.677 1.00 97.88 90 TYR A O 1
ATOM 727 N N . ASP A 1 91 ? -0.152 -3.088 -9.659 1.00 98.25 91 ASP A N 1
ATOM 728 C CA . ASP A 1 91 ? -0.909 -4.017 -10.491 1.00 98.25 91 ASP A CA 1
ATOM 729 C C . ASP A 1 91 ? -0.401 -5.447 -10.310 1.00 98.25 91 ASP A C 1
ATOM 731 O O . ASP A 1 91 ? -1.200 -6.371 -10.164 1.00 98.25 91 ASP A O 1
ATOM 735 N N . VAL A 1 92 ? 0.920 -5.648 -10.267 1.00 98.25 92 VAL A N 1
ATOM 736 C CA . VAL A 1 92 ? 1.515 -6.974 -10.054 1.00 98.25 92 VAL A CA 1
ATOM 737 C C . VAL A 1 92 ? 1.140 -7.519 -8.677 1.00 98.25 92 VAL A C 1
ATOM 739 O O . VAL A 1 92 ? 0.707 -8.669 -8.589 1.00 98.25 92 VAL A O 1
ATOM 742 N N . THR A 1 93 ? 1.227 -6.709 -7.616 1.00 98.56 93 THR A N 1
ATOM 743 C CA . THR A 1 93 ? 0.842 -7.139 -6.259 1.00 98.56 93 THR A CA 1
ATOM 744 C C . THR A 1 93 ? -0.637 -7.516 -6.203 1.00 98.56 93 THR A C 1
ATOM 746 O O . THR A 1 93 ? -0.980 -8.611 -5.750 1.00 98.56 93 THR A O 1
ATOM 749 N N . ARG A 1 94 ? -1.508 -6.650 -6.738 1.00 97.94 94 ARG A N 1
ATOM 750 C CA . ARG A 1 94 ? -2.954 -6.884 -6.841 1.00 97.94 94 ARG A CA 1
ATOM 751 C C . ARG A 1 94 ? -3.270 -8.168 -7.604 1.00 97.94 94 ARG A C 1
ATOM 753 O O . ARG A 1 94 ? -4.067 -8.982 -7.149 1.00 97.94 94 ARG A O 1
ATOM 760 N N . ASN A 1 95 ? -2.658 -8.353 -8.770 1.00 98.25 95 ASN A N 1
ATOM 761 C CA . ASN A 1 95 ? -2.961 -9.473 -9.656 1.00 98.25 95 ASN A CA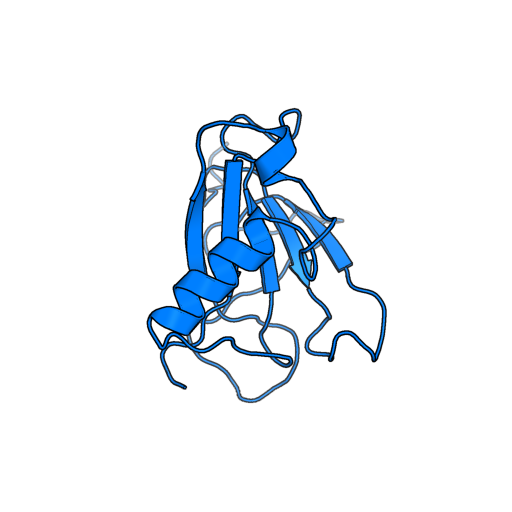 1
ATOM 762 C C . ASN A 1 95 ? -2.486 -10.807 -9.059 1.00 98.25 95 ASN A C 1
ATOM 764 O O . ASN A 1 95 ? -3.189 -11.807 -9.194 1.00 98.25 95 ASN A O 1
ATOM 768 N N . ILE A 1 96 ? -1.340 -10.828 -8.366 1.00 98.06 96 ILE A N 1
ATOM 769 C CA . ILE A 1 96 ? -0.879 -12.013 -7.622 1.00 98.06 96 ILE A CA 1
ATOM 770 C C . ILE A 1 96 ? -1.874 -12.353 -6.508 1.00 98.06 96 ILE A C 1
ATOM 772 O O . ILE A 1 96 ? -2.316 -13.497 -6.419 1.00 98.06 96 ILE A O 1
ATOM 776 N N . MET A 1 97 ? -2.248 -11.363 -5.694 1.00 97.38 97 MET A N 1
ATOM 777 C CA . MET A 1 97 ? -3.200 -11.514 -4.590 1.00 97.38 97 MET A CA 1
ATOM 778 C C . MET A 1 97 ? -4.550 -12.073 -5.074 1.00 97.38 97 MET A C 1
ATOM 780 O O . MET A 1 97 ? -5.019 -13.093 -4.565 1.00 97.38 97 MET A O 1
ATOM 784 N N . LEU A 1 98 ? -5.133 -11.472 -6.116 1.00 97.44 98 LEU A N 1
ATOM 785 C CA . LEU A 1 98 ? -6.383 -11.942 -6.722 1.00 97.44 98 LEU A CA 1
ATOM 786 C C . LEU A 1 98 ? -6.237 -13.333 -7.354 1.00 97.44 98 LEU A C 1
ATOM 788 O O . LEU A 1 98 ? -7.130 -14.167 -7.223 1.00 97.44 98 LEU A O 1
ATOM 792 N N . GLY A 1 99 ? -5.105 -13.613 -8.005 1.00 97.81 99 GLY A N 1
ATOM 793 C CA . GLY A 1 99 ? -4.807 -14.927 -8.581 1.00 97.81 99 GLY A CA 1
ATOM 794 C C . GLY A 1 99 ? -4.702 -16.046 -7.538 1.00 97.81 99 GLY A C 1
ATOM 795 O O . GLY A 1 99 ? -4.915 -17.211 -7.868 1.00 97.81 99 GLY A O 1
ATOM 796 N N . GLN A 1 100 ? -4.419 -15.700 -6.280 1.00 96.62 100 GLN A N 1
ATOM 797 C CA . GLN A 1 100 ? -4.422 -16.616 -5.134 1.00 96.62 100 GLN A CA 1
ATOM 798 C C . GLN A 1 100 ? -5.792 -16.716 -4.441 1.00 96.62 100 GLN A C 1
ATOM 800 O O . GLN A 1 100 ? -5.919 -17.432 -3.451 1.00 96.62 100 GLN A O 1
ATOM 805 N N . GLY A 1 101 ? -6.817 -16.025 -4.950 1.00 96.12 101 GLY A N 1
ATOM 806 C CA . GLY A 1 101 ? -8.156 -16.005 -4.361 1.00 96.12 101 GLY A CA 1
ATOM 807 C C . GLY A 1 101 ? -8.274 -15.139 -3.107 1.00 96.12 101 GLY A C 1
ATOM 808 O O . GLY A 1 101 ? -9.250 -15.275 -2.377 1.00 96.12 101 GLY A O 1
ATOM 809 N N . VAL A 1 102 ? -7.304 -14.259 -2.841 1.00 96.88 102 VAL A N 1
ATOM 810 C CA . VAL A 1 102 ? -7.371 -13.324 -1.714 1.00 96.88 102 VAL A CA 1
ATOM 811 C C . VAL A 1 102 ? -8.203 -12.111 -2.129 1.00 96.88 102 VAL A C 1
ATOM 813 O O . VAL A 1 102 ? -7.895 -11.447 -3.123 1.00 96.88 102 VAL A O 1
ATOM 816 N N . ALA A 1 103 ? -9.264 -11.821 -1.378 1.00 95.75 103 ALA A N 1
ATOM 817 C CA . ALA A 1 103 ? -10.189 -10.746 -1.702 1.00 95.75 103 ALA A CA 1
ATOM 818 C C . ALA A 1 103 ? -9.621 -9.371 -1.340 1.00 95.75 103 ALA A C 1
ATOM 820 O O . ALA A 1 103 ? -8.927 -9.197 -0.338 1.00 95.75 103 ALA A O 1
ATOM 821 N N . ILE A 1 104 ? -9.952 -8.372 -2.157 1.00 96.06 104 ILE A N 1
ATOM 822 C CA . ILE A 1 104 ? -9.647 -6.969 -1.880 1.00 96.06 104 ILE A CA 1
ATOM 823 C C . ILE A 1 104 ? -10.867 -6.360 -1.179 1.00 96.06 104 ILE A C 1
ATOM 825 O O . ILE A 1 104 ? -11.967 -6.462 -1.729 1.00 96.06 104 ILE A O 1
ATOM 829 N N . PRO A 1 105 ? -10.707 -5.655 -0.045 1.00 95.44 105 PRO A N 1
ATOM 830 C CA . PRO A 1 105 ? -11.812 -5.028 0.682 1.00 95.44 105 PRO A CA 1
ATOM 831 C C . PRO A 1 105 ? -12.321 -3.734 0.010 1.00 95.44 105 PRO A C 1
ATOM 833 O O . PRO A 1 105 ? -12.524 -2.694 0.648 1.00 95.44 105 PRO A O 1
ATOM 836 N N . TYR A 1 106 ? -12.491 -3.761 -1.310 1.00 94.12 106 TYR A N 1
ATOM 837 C CA . TYR A 1 106 ? -12.861 -2.608 -2.120 1.00 94.12 106 TYR A CA 1
ATOM 838 C C . TYR A 1 106 ? -14.383 -2.366 -2.144 1.00 94.12 106 TYR A C 1
ATOM 840 O O . TYR A 1 106 ? -15.155 -3.321 -2.215 1.00 94.12 106 TYR A O 1
ATOM 848 N N . PRO A 1 107 ? -14.844 -1.099 -2.163 1.00 93.56 107 PRO A N 1
ATOM 849 C CA . PRO A 1 107 ? -14.061 0.113 -1.903 1.00 93.56 107 PRO A CA 1
ATOM 850 C C . PRO A 1 107 ? -13.911 0.395 -0.402 1.00 93.56 107 PRO A C 1
ATOM 852 O O . PRO A 1 107 ? -13.108 1.232 -0.001 1.00 93.56 107 PRO A O 1
ATOM 855 N N . HIS A 1 108 ? -14.694 -0.290 0.433 1.00 94.12 108 HIS A N 1
ATOM 856 C CA . HIS A 1 108 ? -15.051 0.167 1.770 1.00 94.12 108 HIS A CA 1
ATOM 857 C C . HIS A 1 108 ? -13.900 0.177 2.777 1.00 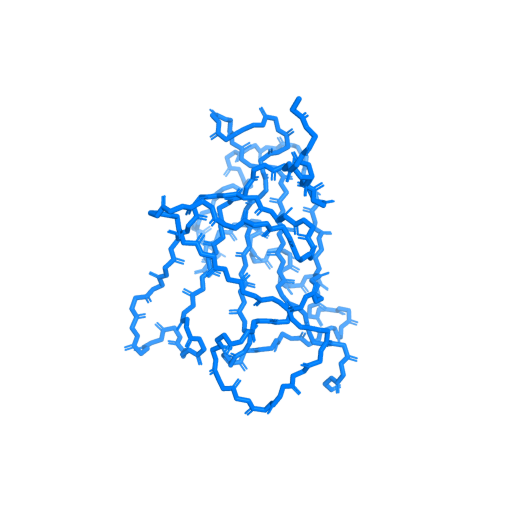94.12 108 HIS A C 1
ATOM 859 O O . HIS A 1 108 ? -13.803 1.139 3.531 1.00 94.12 108 HIS A O 1
ATOM 865 N N . LYS A 1 109 ? -13.025 -0.833 2.805 1.00 95.19 109 LYS A N 1
ATOM 866 C CA . LYS A 1 109 ? -11.881 -0.889 3.741 1.00 95.19 109 LYS A CA 1
ATOM 867 C C . LYS A 1 109 ? -10.526 -0.929 3.029 1.00 95.19 109 LYS A C 1
ATOM 869 O O . LYS A 1 109 ? -9.516 -1.297 3.624 1.00 95.19 109 LYS A O 1
ATOM 874 N N . TYR A 1 110 ? -10.522 -0.537 1.761 1.00 93.38 110 TYR A N 1
ATOM 875 C CA . TYR A 1 110 ? -9.386 -0.646 0.864 1.00 93.38 110 TYR A CA 1
ATOM 876 C C . TYR A 1 110 ? -8.346 0.470 1.054 1.00 93.38 110 TYR A C 1
ATOM 878 O O . TYR A 1 110 ? -8.677 1.657 1.130 1.00 93.38 110 TYR A O 1
ATOM 886 N N . TRP A 1 111 ? -7.079 0.060 1.064 1.00 97.44 111 TRP A N 1
ATOM 887 C CA . TRP A 1 111 ? -5.886 0.903 1.040 1.00 97.44 111 TRP A CA 1
ATOM 888 C C . TRP A 1 111 ? -4.723 0.186 0.335 1.00 97.44 111 TRP A C 1
ATOM 890 O O . TRP A 1 111 ? -4.718 -1.044 0.188 1.00 97.44 111 TRP A O 1
ATOM 900 N N . THR A 1 112 ? -3.718 0.953 -0.075 1.00 97.88 112 THR A N 1
ATOM 901 C CA . THR A 1 112 ? -2.433 0.445 -0.575 1.00 97.88 112 THR A CA 1
ATOM 902 C C . THR A 1 112 ? -1.276 1.249 -0.010 1.00 97.88 112 THR A C 1
ATOM 904 O O . THR A 1 112 ? -1.471 2.353 0.499 1.00 97.88 112 THR A O 1
ATOM 907 N N . ALA A 1 113 ? -0.061 0.710 -0.069 1.00 98.25 113 ALA A N 1
ATOM 908 C CA . ALA A 1 113 ? 1.115 1.487 0.280 1.00 98.25 113 ALA A CA 1
ATOM 909 C C . ALA A 1 113 ? 2.350 1.070 -0.514 1.00 98.25 113 ALA A C 1
ATOM 911 O O . ALA A 1 113 ? 2.671 -0.114 -0.599 1.00 98.25 113 ALA A O 1
ATOM 912 N N . ALA A 1 114 ? 3.081 2.056 -1.028 1.00 98.19 114 ALA A N 1
ATOM 913 C CA . ALA A 1 114 ? 4.455 1.837 -1.460 1.00 98.19 114 ALA A CA 1
ATOM 914 C C . ALA A 1 114 ? 5.366 1.812 -0.226 1.00 98.19 114 ALA A C 1
ATOM 916 O O . ALA A 1 114 ? 5.195 2.627 0.686 1.00 98.19 114 ALA A O 1
ATOM 917 N N . VAL A 1 115 ? 6.319 0.883 -0.194 1.00 98.25 115 VAL A N 1
ATOM 918 C CA . VAL A 1 115 ? 7.205 0.643 0.949 1.00 98.25 115 VAL A CA 1
ATOM 919 C C . VAL A 1 115 ? 8.651 0.951 0.574 1.00 98.25 115 VAL A C 1
ATOM 921 O O . VAL A 1 115 ? 9.189 0.440 -0.410 1.00 98.25 115 VAL A O 1
ATOM 924 N N . PHE A 1 116 ? 9.292 1.771 1.399 1.00 97.44 116 PHE A N 1
ATOM 925 C CA . PHE A 1 116 ? 10.610 2.337 1.139 1.00 97.44 116 PHE A CA 1
ATOM 926 C C . PHE A 1 116 ? 11.661 1.616 1.979 1.00 97.44 116 PHE A C 1
ATOM 928 O O . PHE A 1 116 ? 12.005 2.043 3.083 1.00 97.44 116 PHE A O 1
ATOM 935 N N . LEU A 1 117 ? 12.147 0.484 1.460 1.00 96.00 117 LEU A N 1
ATOM 936 C CA . LEU A 1 117 ? 13.062 -0.406 2.185 1.00 96.00 117 LEU A CA 1
ATOM 937 C C . LEU A 1 117 ? 14.410 0.247 2.513 1.00 96.00 117 LEU A C 1
ATOM 939 O O . LEU A 1 117 ? 14.978 -0.034 3.567 1.00 96.00 117 LEU A O 1
ATOM 943 N N . ASP A 1 118 ? 14.857 1.167 1.658 1.00 94.38 118 ASP A N 1
ATOM 944 C CA . ASP A 1 118 ? 16.108 1.918 1.802 1.00 94.38 118 ASP A CA 1
ATOM 945 C C . ASP A 1 118 ? 15.884 3.376 2.265 1.00 94.38 118 ASP A C 1
ATOM 947 O O . ASP A 1 118 ? 16.774 4.222 2.145 1.00 94.38 118 ASP A O 1
ATOM 951 N N . GLY A 1 119 ? 14.698 3.671 2.816 1.00 91.50 119 GLY A N 1
ATOM 952 C CA . GLY A 1 119 ? 14.289 4.993 3.304 1.00 91.50 119 GLY A CA 1
ATOM 953 C C . GLY A 1 119 ? 13.549 5.844 2.266 1.00 91.50 119 GLY A C 1
ATOM 954 O O . GLY A 1 119 ? 13.717 5.668 1.061 1.00 91.50 119 GLY A O 1
ATOM 955 N N . PHE A 1 120 ? 12.721 6.785 2.737 1.00 91.62 120 PHE A N 1
ATOM 956 C CA . PHE A 1 120 ? 11.803 7.575 1.892 1.00 91.62 120 PHE A CA 1
ATOM 957 C C . PHE A 1 120 ? 12.474 8.448 0.810 1.00 91.62 120 PHE A C 1
ATOM 959 O O . PHE A 1 120 ? 11.802 8.917 -0.103 1.00 91.62 120 PHE A O 1
ATOM 966 N N . GLU A 1 121 ? 13.783 8.697 0.912 1.00 92.94 121 GLU A N 1
ATOM 967 C CA . GLU A 1 121 ? 14.559 9.443 -0.093 1.00 92.94 121 GLU A CA 1
ATOM 968 C C . GLU A 1 121 ? 14.966 8.584 -1.303 1.00 92.94 121 GLU A C 1
ATOM 970 O O . GLU A 1 121 ? 15.537 9.101 -2.268 1.00 92.94 121 GLU A O 1
ATOM 975 N N . LYS A 1 122 ? 14.747 7.268 -1.233 1.00 95.00 122 LYS A N 1
ATOM 976 C CA . LYS A 1 122 ? 15.008 6.310 -2.310 1.00 95.00 122 LYS A CA 1
ATOM 977 C C . LYS A 1 122 ? 13.703 5.880 -2.961 1.00 95.00 122 LYS A C 1
ATOM 979 O O . LYS A 1 122 ? 12.626 6.103 -2.425 1.00 95.00 122 LYS A O 1
ATOM 984 N N . ASP A 1 123 ? 13.810 5.255 -4.122 1.00 95.88 123 ASP A N 1
ATOM 985 C CA . ASP A 1 123 ? 12.658 4.642 -4.769 1.00 95.88 123 ASP A CA 1
ATOM 986 C C . ASP A 1 123 ? 12.172 3.424 -3.968 1.00 95.88 123 ASP A C 1
ATOM 988 O O . ASP A 1 123 ? 12.952 2.727 -3.312 1.00 95.88 123 ASP A O 1
ATOM 992 N N . SER A 1 124 ? 10.863 3.173 -4.001 1.00 97.38 124 SER A N 1
ATOM 993 C CA . SER A 1 124 ? 10.275 2.015 -3.321 1.00 97.38 124 SER A CA 1
ATOM 994 C C . SER A 1 124 ? 10.522 0.734 -4.112 1.00 97.38 124 SER A C 1
ATOM 996 O O . SER A 1 124 ? 10.445 0.710 -5.333 1.00 97.38 124 SER A O 1
ATOM 998 N N . THR A 1 125 ? 10.782 -0.356 -3.400 1.00 98.00 125 THR A N 1
ATOM 999 C CA . THR A 1 125 ? 11.016 -1.691 -3.983 1.00 98.00 125 THR A CA 1
ATOM 1000 C C . THR A 1 125 ? 10.092 -2.741 -3.375 1.00 98.00 125 THR A C 1
ATOM 1002 O O . THR A 1 125 ? 10.281 -3.943 -3.549 1.00 98.00 125 THR A O 1
ATOM 1005 N N . ALA A 1 126 ? 9.073 -2.301 -2.640 1.00 98.31 126 ALA A N 1
ATOM 1006 C CA . ALA A 1 126 ? 8.062 -3.161 -2.061 1.00 98.31 126 ALA A CA 1
ATOM 1007 C C . ALA A 1 126 ? 6.698 -2.473 -2.052 1.00 98.31 126 ALA A C 1
ATOM 1009 O O . ALA A 1 126 ? 6.596 -1.243 -2.049 1.00 98.31 126 ALA A O 1
ATOM 1010 N N . TYR A 1 127 ? 5.645 -3.284 -2.043 1.00 98.50 127 TYR A N 1
ATOM 1011 C CA . TYR A 1 127 ? 4.270 -2.815 -2.109 1.00 98.50 127 TYR A CA 1
ATOM 1012 C C . TYR A 1 127 ? 3.373 -3.608 -1.159 1.00 98.50 127 TYR A C 1
ATOM 1014 O O . TYR A 1 127 ? 3.504 -4.827 -1.021 1.00 98.50 127 TYR A O 1
ATOM 1022 N N . MET A 1 128 ? 2.456 -2.899 -0.510 1.00 98.25 128 MET A N 1
ATOM 1023 C CA . MET A 1 128 ? 1.405 -3.448 0.337 1.00 98.25 128 MET A CA 1
ATOM 1024 C C . MET A 1 128 ? 0.044 -3.210 -0.292 1.00 98.25 128 MET A C 1
ATOM 1026 O O . MET A 1 128 ? -0.250 -2.116 -0.783 1.00 98.25 128 MET A O 1
ATOM 1030 N N . PHE A 1 129 ? -0.805 -4.226 -0.217 1.00 97.81 129 PHE A N 1
ATOM 1031 C CA . PHE A 1 129 ? -2.153 -4.180 -0.757 1.00 97.81 129 PHE A CA 1
ATOM 1032 C C . PHE A 1 129 ? -3.132 -4.736 0.270 1.00 97.81 129 PHE A C 1
ATOM 1034 O O . PHE A 1 129 ? -2.984 -5.882 0.686 1.00 97.81 129 PHE A O 1
ATOM 1041 N N . SER A 1 130 ? -4.105 -3.929 0.701 1.00 97.06 130 SER A N 1
ATOM 1042 C CA . SER A 1 130 ? -5.106 -4.366 1.684 1.00 97.06 130 SER A CA 1
ATOM 1043 C C . SER A 1 130 ? -5.824 -5.639 1.245 1.00 97.06 130 SER A C 1
ATOM 1045 O O . SER A 1 130 ? -6.174 -5.792 0.073 1.00 97.06 130 SER A O 1
ATOM 1047 N N . ALA A 1 131 ? -6.048 -6.536 2.199 1.00 96.88 131 ALA A N 1
ATOM 1048 C CA . ALA A 1 131 ? -6.672 -7.830 1.986 1.00 96.88 131 ALA A CA 1
ATOM 1049 C C . ALA A 1 131 ? -7.853 -8.023 2.934 1.00 96.88 131 ALA A C 1
ATOM 1051 O O . ALA A 1 131 ? -7.851 -7.514 4.052 1.00 96.88 131 ALA A O 1
ATOM 1052 N N . ASP A 1 132 ? -8.841 -8.779 2.476 1.00 94.69 132 ASP A N 1
ATOM 1053 C CA . ASP A 1 132 ? -9.921 -9.303 3.298 1.00 94.69 132 ASP A CA 1
ATOM 1054 C C . ASP A 1 132 ? -9.815 -10.827 3.299 1.00 94.69 132 ASP A C 1
ATOM 1056 O O . ASP A 1 132 ? -9.934 -11.470 2.255 1.00 94.69 132 ASP A O 1
ATOM 1060 N N . LEU A 1 133 ? -9.503 -11.396 4.462 1.00 90.06 133 LEU A N 1
ATOM 1061 C CA . LEU A 1 133 ? -9.385 -12.845 4.634 1.00 90.06 133 LEU A CA 1
ATOM 1062 C C . LEU A 1 133 ? -10.695 -13.486 5.106 1.00 90.06 133 LEU A C 1
ATOM 1064 O O . LEU A 1 133 ? -10.757 -14.712 5.188 1.00 90.06 133 LEU A O 1
ATOM 1068 N N . ASP A 1 134 ? -11.717 -12.676 5.394 1.00 86.12 134 ASP A N 1
ATOM 1069 C CA . ASP A 1 134 ? -13.029 -13.128 5.864 1.00 86.12 134 ASP A CA 1
ATOM 1070 C C . ASP A 1 134 ? -14.115 -13.037 4.772 1.00 86.12 134 ASP A C 1
ATOM 1072 O O . ASP A 1 134 ? -15.293 -13.270 5.056 1.00 86.12 134 ASP A O 1
ATOM 1076 N N . ALA A 1 135 ? -13.726 -12.669 3.546 1.00 79.12 135 ALA A N 1
ATOM 1077 C CA . ALA A 1 135 ? -14.609 -12.471 2.394 1.00 79.12 135 ALA A CA 1
ATOM 1078 C C . ALA A 1 135 ? -15.150 -13.768 1.768 1.00 79.12 135 ALA A C 1
ATOM 1080 O O . ALA A 1 135 ? -14.445 -14.804 1.786 1.00 79.12 135 ALA A O 1
#

pLDDT: mean 93.14, std 8.38, range [41.38, 98.56]

Sequence (135 aa):
MTGYNSDFAYDVFFMHHYGLGVDIGPWHGVWGRFMKAETPVPEGFLHFEFVPHSDGKAGLPYLSQFAYATFSGDMEAMHKREGYDSDAMYDVTRNIMLGQGVAIPYPHKYWTAAVFLDGFEKDSTAYMFSADLDA

Secondary structure (DSSP, 8-state):
-----BSS-SEEEEEE-TT--TTTS--EEEEE--BPTTPPPPTT-----EESS--S-SSSSEES-EEEEE--S-HHHHH--TTSSS-HHHHHHHHHHHHTTPBP-TTTT-EEEEEETT-TTS---EEEEE-BS--